Protein AF-A0A3M6K7V2-F1 (afdb_monomer)

Structure (mmCIF, N/CA/C/O backbone):
data_AF-A0A3M6K7V2-F1
#
_entry.id   AF-A0A3M6K7V2-F1
#
loop_
_atom_site.group_PDB
_atom_site.id
_atom_site.type_symbol
_atom_site.label_atom_id
_atom_site.label_alt_id
_atom_site.label_comp_id
_atom_site.label_asym_id
_atom_site.label_entity_id
_atom_site.label_seq_id
_atom_site.pdbx_PDB_ins_code
_atom_site.Cartn_x
_atom_site.Cartn_y
_atom_site.Cartn_z
_atom_site.occupancy
_atom_site.B_iso_or_equiv
_atom_site.auth_seq_id
_atom_site.auth_comp_id
_atom_site.auth_asym_id
_atom_site.auth_atom_id
_atom_site.pdbx_PDB_model_num
ATOM 1 N N . MET A 1 1 ? 45.125 -39.745 1.136 1.00 52.12 1 MET A N 1
ATOM 2 C CA . MET A 1 1 ? 46.178 -38.784 0.728 1.00 52.12 1 MET A CA 1
ATOM 3 C C . MET A 1 1 ? 45.673 -37.979 -0.464 1.00 52.12 1 MET A C 1
ATOM 5 O O . MET A 1 1 ? 45.665 -38.494 -1.575 1.00 52.12 1 MET A O 1
ATOM 9 N N . VAL A 1 2 ? 4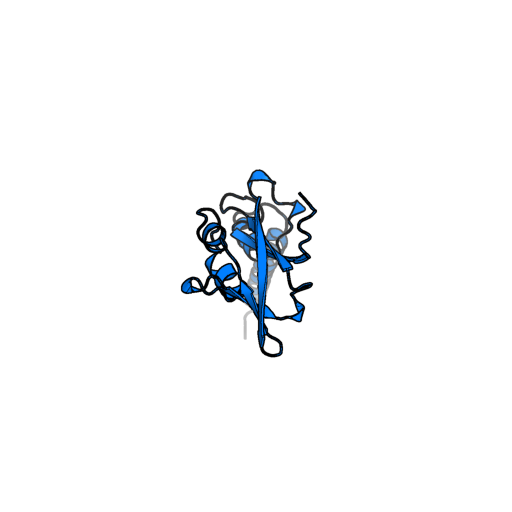5.189 -36.753 -0.243 1.00 49.28 2 VAL A N 1
ATOM 10 C CA . VAL A 1 2 ? 44.788 -35.849 -1.337 1.00 49.28 2 VAL A CA 1
ATOM 11 C C . VAL A 1 2 ? 46.066 -35.302 -1.977 1.00 49.28 2 VAL A C 1
ATOM 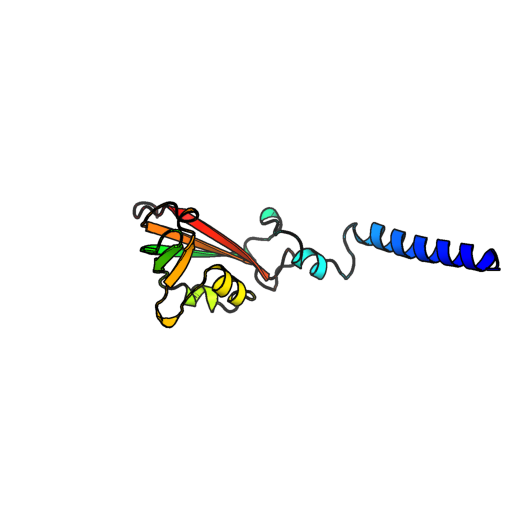13 O O . VAL A 1 2 ? 46.906 -34.730 -1.284 1.00 49.28 2 VAL A O 1
ATOM 16 N N . LYS A 1 3 ? 46.266 -35.533 -3.282 1.00 54.69 3 LYS A N 1
ATOM 17 C CA . LYS A 1 3 ? 47.456 -35.046 -4.000 1.00 54.69 3 LYS A CA 1
ATOM 18 C C . LYS A 1 3 ? 47.467 -33.514 -3.953 1.00 54.69 3 LYS A C 1
ATOM 20 O O . LYS A 1 3 ? 46.483 -32.888 -4.338 1.00 54.69 3 LYS A O 1
ATOM 25 N N . LYS A 1 4 ? 48.590 -32.927 -3.520 1.00 57.59 4 LYS A N 1
ATOM 26 C CA . LYS A 1 4 ? 48.814 -31.474 -3.344 1.00 57.59 4 LYS A CA 1
ATOM 27 C C . LYS A 1 4 ? 48.315 -30.624 -4.530 1.00 57.59 4 LYS A C 1
ATOM 29 O O . LYS A 1 4 ? 47.800 -29.533 -4.321 1.00 57.59 4 LYS A O 1
ATOM 34 N N . ASN A 1 5 ? 48.372 -31.163 -5.750 1.00 56.16 5 ASN A N 1
ATOM 35 C CA . ASN A 1 5 ? 47.914 -30.486 -6.967 1.00 56.16 5 ASN A CA 1
ATOM 36 C C . ASN A 1 5 ? 46.386 -30.291 -7.046 1.00 56.16 5 ASN A C 1
ATOM 38 O O . ASN A 1 5 ? 45.948 -29.288 -7.598 1.00 56.16 5 ASN A O 1
ATOM 42 N N . HIS A 1 6 ? 45.570 -31.182 -6.467 1.00 54.44 6 HIS A N 1
ATOM 43 C CA . HIS A 1 6 ? 44.108 -31.007 -6.439 1.00 54.44 6 HIS A CA 1
ATOM 44 C C . HIS A 1 6 ? 43.672 -29.910 -5.465 1.00 54.44 6 HIS A C 1
ATOM 46 O O . HIS A 1 6 ? 42.711 -29.200 -5.741 1.00 54.44 6 HIS A O 1
ATOM 52 N N . VAL A 1 7 ? 44.398 -29.737 -4.355 1.00 59.66 7 VAL A N 1
ATOM 53 C CA . VAL A 1 7 ? 44.104 -28.690 -3.363 1.00 59.66 7 VAL A CA 1
ATOM 54 C C . VAL A 1 7 ? 44.384 -27.305 -3.945 1.00 59.66 7 VAL A C 1
ATOM 56 O O . VAL A 1 7 ? 43.585 -26.392 -3.768 1.00 59.66 7 VAL A O 1
ATOM 59 N N . ILE A 1 8 ? 45.478 -27.166 -4.701 1.00 61.47 8 ILE A N 1
ATOM 60 C CA . ILE A 1 8 ? 45.833 -25.910 -5.375 1.00 61.47 8 ILE A CA 1
ATOM 61 C C . ILE A 1 8 ? 44.795 -25.567 -6.449 1.00 61.47 8 ILE A C 1
ATOM 63 O O . ILE A 1 8 ? 44.326 -24.435 -6.502 1.00 61.47 8 ILE A O 1
ATOM 67 N N . PHE A 1 9 ? 44.378 -26.545 -7.259 1.00 60.53 9 PHE A N 1
ATOM 68 C CA . PHE A 1 9 ? 43.376 -26.311 -8.302 1.00 60.53 9 PHE A CA 1
ATOM 69 C C . PHE A 1 9 ? 42.021 -25.898 -7.709 1.00 60.53 9 PHE A C 1
ATOM 71 O O . PHE A 1 9 ? 41.390 -24.957 -8.187 1.00 60.53 9 PHE A O 1
ATOM 78 N N . PHE A 1 10 ? 41.602 -26.540 -6.615 1.00 61.97 10 PHE A N 1
ATOM 79 C CA . PHE A 1 10 ? 40.366 -26.189 -5.919 1.00 61.97 10 PHE A CA 1
ATOM 80 C C . PHE A 1 10 ? 40.435 -24.783 -5.302 1.00 61.97 10 PHE A C 1
ATOM 82 O O . PHE A 1 10 ? 39.505 -24.001 -5.469 1.00 61.97 10 PHE A O 1
ATOM 89 N N . ALA A 1 11 ? 41.560 -24.418 -4.678 1.00 65.31 11 ALA A N 1
ATOM 90 C CA . ALA A 1 11 ? 41.762 -23.084 -4.111 1.00 65.31 11 ALA A CA 1
ATOM 91 C C . ALA A 1 11 ? 41.739 -21.974 -5.178 1.00 65.31 11 ALA A C 1
ATOM 93 O O . ALA A 1 11 ? 41.139 -20.927 -4.953 1.00 65.31 11 ALA A O 1
ATOM 94 N N . VAL A 1 12 ? 42.328 -22.213 -6.355 1.00 69.31 12 VAL A N 1
ATOM 95 C CA . VAL A 1 12 ? 42.295 -21.257 -7.477 1.00 69.31 12 VAL A CA 1
ATOM 96 C C . VAL A 1 12 ? 40.879 -21.109 -8.035 1.00 69.31 12 VAL A C 1
ATOM 98 O O . VAL A 1 12 ? 40.445 -19.996 -8.317 1.00 69.31 12 VAL A O 1
ATOM 101 N N . THR A 1 13 ? 40.131 -22.210 -8.140 1.00 66.12 13 THR A N 1
ATOM 102 C CA . THR A 1 13 ? 38.755 -22.182 -8.662 1.00 66.12 13 THR A CA 1
ATOM 103 C C . THR A 1 13 ? 37.818 -21.445 -7.702 1.00 66.12 13 THR A C 1
ATOM 105 O O . THR A 1 13 ? 37.064 -20.576 -8.125 1.00 66.12 13 THR A O 1
ATOM 108 N N . VAL A 1 14 ? 37.917 -21.721 -6.398 1.00 70.19 14 VAL A N 1
ATOM 109 C CA . VAL A 1 14 ? 37.149 -21.009 -5.364 1.00 70.19 14 VAL A CA 1
ATOM 110 C C . VAL A 1 14 ? 37.548 -19.533 -5.306 1.00 70.19 14 VAL A C 1
ATOM 112 O O . VAL A 1 14 ? 36.677 -18.670 -5.240 1.00 70.19 14 VAL A O 1
ATOM 115 N N . GLY A 1 15 ? 38.845 -19.227 -5.411 1.00 70.31 15 GLY A N 1
ATOM 116 C CA . GLY A 1 15 ? 39.340 -17.853 -5.472 1.00 70.31 15 GLY A CA 1
ATOM 117 C C . GLY A 1 15 ? 38.776 -17.074 -6.660 1.00 70.31 15 GLY A C 1
ATOM 118 O O . GLY A 1 15 ? 38.335 -15.946 -6.481 1.00 70.31 15 GLY A O 1
ATOM 119 N N . LEU A 1 16 ? 38.707 -17.684 -7.848 1.00 68.38 16 LEU A N 1
ATOM 120 C CA . LEU A 1 16 ? 38.116 -17.064 -9.040 1.00 68.38 16 LEU A CA 1
ATOM 121 C C . LEU A 1 16 ? 36.600 -16.867 -8.922 1.00 68.38 16 LEU A C 1
ATOM 123 O O . LEU A 1 16 ? 36.095 -15.852 -9.392 1.00 68.38 16 LEU A O 1
ATOM 127 N N . VAL A 1 17 ? 35.879 -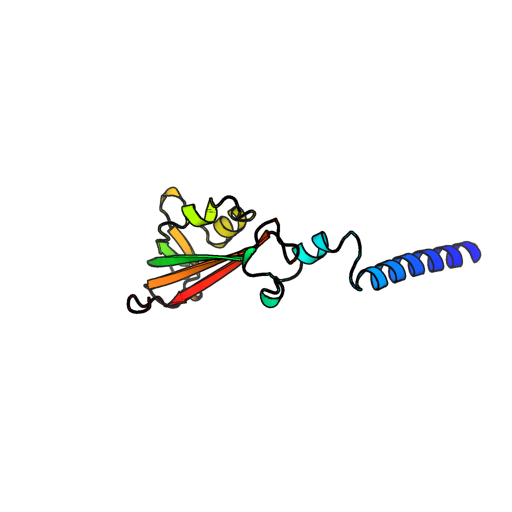17.787 -8.275 1.00 67.81 17 VAL A N 1
ATOM 128 C CA . VAL A 1 17 ? 34.433 -17.638 -8.032 1.00 67.81 17 VAL A CA 1
ATOM 129 C C . VAL A 1 17 ? 34.160 -16.496 -7.054 1.00 67.81 17 VAL A C 1
ATOM 131 O O . VAL A 1 17 ? 33.302 -15.662 -7.325 1.00 67.81 17 VAL A O 1
ATOM 134 N N . ILE A 1 18 ? 34.918 -16.412 -5.956 1.00 66.94 18 ILE A N 1
ATOM 135 C CA . ILE A 1 18 ? 34.784 -15.330 -4.968 1.00 66.94 18 ILE A CA 1
ATOM 136 C C . ILE A 1 18 ? 35.186 -13.988 -5.587 1.00 66.94 18 ILE A C 1
ATOM 138 O O . ILE A 1 18 ? 34.473 -13.002 -5.429 1.00 66.94 18 ILE A O 1
ATOM 142 N N . PHE A 1 19 ? 36.294 -13.952 -6.330 1.00 64.75 19 PHE A N 1
ATOM 143 C CA . PHE A 1 19 ? 36.771 -12.746 -7.004 1.00 64.75 19 PHE A CA 1
ATOM 144 C C . PHE A 1 19 ? 35.797 -12.276 -8.092 1.00 64.75 19 PHE A C 1
ATOM 146 O O . PHE A 1 19 ? 35.517 -11.085 -8.184 1.00 64.75 19 PHE A O 1
ATOM 153 N N . GLY A 1 20 ? 35.224 -13.203 -8.867 1.00 60.44 20 GLY A N 1
ATOM 154 C CA . GLY A 1 20 ? 34.172 -12.909 -9.839 1.00 60.44 20 GLY A CA 1
ATOM 155 C C . GLY A 1 20 ? 32.900 -12.368 -9.184 1.00 60.44 20 GLY A C 1
ATOM 156 O O . GLY A 1 20 ? 32.333 -11.398 -9.676 1.00 60.44 20 GLY A O 1
ATOM 157 N N . PHE A 1 21 ? 32.494 -12.926 -8.038 1.00 59.88 21 PHE A N 1
ATOM 158 C CA . PHE A 1 21 ? 31.375 -12.398 -7.253 1.00 59.88 21 PHE A CA 1
ATOM 159 C C . PHE A 1 21 ? 31.645 -10.971 -6.765 1.00 59.88 21 PHE A C 1
ATOM 161 O O . PHE A 1 21 ? 30.796 -10.099 -6.944 1.00 59.88 21 PHE A O 1
ATOM 168 N N . TYR A 1 22 ? 32.839 -10.729 -6.213 1.00 60.50 22 TYR A N 1
ATOM 169 C CA . TYR A 1 22 ? 33.233 -9.434 -5.657 1.00 60.50 22 TYR A CA 1
ATOM 170 C C . TYR A 1 22 ? 33.318 -8.343 -6.734 1.00 60.50 22 TYR A C 1
ATOM 172 O O . TYR A 1 22 ? 32.823 -7.242 -6.528 1.00 60.50 22 TYR A O 1
ATOM 180 N N . TYR A 1 23 ? 33.865 -8.657 -7.914 1.00 54.91 23 TYR A N 1
ATOM 181 C CA . TYR A 1 23 ? 33.916 -7.715 -9.039 1.00 54.91 23 TYR A CA 1
ATOM 182 C C . TYR A 1 23 ? 32.575 -7.540 -9.762 1.00 54.91 23 TYR A C 1
ATOM 184 O O . TYR A 1 23 ? 32.379 -6.519 -10.411 1.00 54.91 23 TYR A O 1
ATOM 192 N N . SER A 1 24 ? 31.633 -8.486 -9.654 1.00 50.12 24 SER A N 1
ATOM 193 C CA . SER A 1 24 ? 30.289 -8.303 -10.228 1.00 50.12 24 SER A CA 1
ATOM 194 C C . SER A 1 24 ? 29.419 -7.314 -9.444 1.00 50.12 24 SER A C 1
ATOM 196 O O . SER A 1 24 ? 28.428 -6.828 -9.988 1.00 50.12 24 SER A O 1
ATOM 198 N N . MET A 1 25 ? 29.791 -7.008 -8.193 1.00 51.97 25 MET A N 1
ATOM 199 C CA . MET A 1 25 ? 29.120 -5.995 -7.373 1.00 51.97 25 MET A CA 1
ATOM 200 C C . MET A 1 25 ? 29.457 -4.559 -7.801 1.00 51.97 25 MET A C 1
ATOM 202 O O . MET A 1 25 ? 28.698 -3.654 -7.464 1.00 51.97 25 MET A O 1
ATOM 206 N N . ASP A 1 26 ? 30.515 -4.345 -8.592 1.00 49.06 26 ASP A N 1
ATOM 207 C CA . ASP A 1 26 ? 30.808 -3.049 -9.207 1.00 49.06 26 ASP A CA 1
ATOM 208 C C . ASP A 1 26 ? 30.149 -2.953 -10.595 1.00 49.06 26 ASP A C 1
ATOM 210 O O . ASP A 1 26 ? 30.698 -3.342 -11.621 1.00 49.06 26 ASP A O 1
ATOM 214 N N . ASN A 1 27 ? 28.915 -2.444 -10.584 1.00 50.16 27 ASN A N 1
ATOM 215 C CA . ASN A 1 27 ? 28.270 -1.613 -11.607 1.00 50.16 27 ASN A CA 1
ATOM 216 C C . ASN A 1 27 ? 28.472 -1.998 -13.096 1.00 50.16 27 ASN A C 1
ATOM 218 O O . ASN A 1 27 ? 29.469 -1.635 -13.719 1.00 50.16 27 ASN A O 1
ATOM 222 N N . ASN A 1 28 ? 27.413 -2.587 -13.686 1.00 48.66 28 ASN A N 1
ATOM 223 C CA . ASN A 1 28 ? 27.141 -2.849 -15.124 1.00 48.66 28 ASN A CA 1
ATOM 224 C C . ASN A 1 28 ? 27.244 -4.309 -15.617 1.00 48.66 28 ASN A C 1
ATOM 226 O O . ASN A 1 28 ? 27.683 -4.560 -16.740 1.00 48.66 28 ASN A O 1
ATOM 230 N N . THR A 1 29 ? 26.780 -5.287 -14.838 1.00 45.44 29 THR A N 1
ATOM 231 C CA . THR A 1 29 ? 26.620 -6.678 -15.307 1.00 45.44 29 THR A CA 1
ATOM 232 C C . THR A 1 29 ? 25.166 -7.021 -15.643 1.00 45.44 29 THR A C 1
ATOM 234 O O . THR A 1 29 ? 24.240 -6.424 -15.115 1.00 45.44 29 THR A O 1
ATOM 237 N N . LEU A 1 30 ? 24.964 -8.028 -16.502 1.00 47.06 30 LEU A N 1
ATOM 238 C CA . LEU A 1 30 ? 23.678 -8.549 -17.013 1.00 47.06 30 LEU A CA 1
ATOM 239 C C . LEU A 1 30 ? 22.612 -8.899 -15.937 1.00 47.06 30 LEU A C 1
ATOM 241 O O . LEU A 1 30 ? 21.484 -9.237 -16.283 1.00 47.06 30 LEU A O 1
ATOM 245 N N . PHE A 1 31 ? 22.973 -8.856 -14.651 1.00 50.16 31 PHE A N 1
ATOM 246 C CA . PHE A 1 31 ? 22.167 -9.267 -13.498 1.00 50.16 31 PHE A CA 1
ATOM 247 C C . PHE A 1 31 ? 21.756 -8.105 -12.571 1.00 50.16 31 PHE A C 1
ATOM 249 O O . PHE A 1 31 ? 21.043 -8.344 -11.596 1.00 50.16 31 PHE A O 1
ATOM 256 N N . THR A 1 32 ? 22.139 -6.854 -12.866 1.00 50.25 32 THR A N 1
ATOM 257 C CA . THR A 1 32 ? 21.703 -5.662 -12.105 1.00 50.25 32 THR A CA 1
ATOM 258 C C . THR A 1 32 ? 20.188 -5.505 -11.921 1.00 50.25 32 THR A C 1
ATOM 260 O O . THR A 1 32 ? 19.803 -4.995 -10.870 1.00 50.25 32 THR A O 1
ATOM 263 N N . PRO A 1 33 ? 19.298 -5.922 -12.848 1.00 53.72 33 PRO A N 1
ATOM 264 C CA . PRO A 1 33 ? 17.857 -5.776 -12.630 1.00 53.72 33 PRO A CA 1
ATOM 265 C C . PRO A 1 33 ? 17.357 -6.614 -11.448 1.00 53.72 33 PRO A C 1
ATOM 267 O O . PRO A 1 33 ? 16.518 -6.165 -10.673 1.00 53.72 33 PRO A O 1
ATOM 270 N N . ILE A 1 34 ? 17.916 -7.818 -11.277 1.00 55.75 34 ILE A N 1
ATOM 271 C CA . ILE A 1 34 ? 17.461 -8.778 -10.265 1.00 55.75 34 ILE A CA 1
ATOM 272 C C . ILE A 1 34 ? 17.909 -8.329 -8.870 1.00 55.75 34 ILE A C 1
ATOM 274 O O . ILE A 1 34 ? 17.133 -8.401 -7.924 1.00 55.75 34 ILE A O 1
ATOM 278 N N . SER A 1 35 ? 19.135 -7.815 -8.718 1.00 55.25 35 SER A N 1
ATOM 279 C CA . SER A 1 35 ? 19.625 -7.367 -7.406 1.00 55.25 35 SER A CA 1
ATOM 280 C C . SER A 1 35 ? 18.882 -6.131 -6.880 1.00 55.25 35 SER A C 1
ATOM 282 O O . SER A 1 35 ? 18.608 -6.056 -5.681 1.00 55.25 35 SER A O 1
ATOM 284 N N . LYS A 1 36 ? 18.479 -5.203 -7.761 1.00 56.50 36 LYS A N 1
ATOM 285 C CA . LYS A 1 36 ? 17.714 -3.993 -7.394 1.00 56.50 36 LYS A CA 1
ATOM 286 C C . LYS A 1 36 ? 16.283 -4.284 -6.918 1.00 56.50 36 LYS A C 1
ATOM 288 O O . LYS A 1 36 ? 15.691 -3.448 -6.233 1.00 56.50 36 LYS A O 1
ATOM 293 N N . GLN A 1 37 ? 15.738 -5.465 -7.223 1.00 58.69 37 GLN A N 1
ATOM 294 C CA . GLN A 1 37 ? 14.432 -5.915 -6.727 1.00 58.69 37 GLN A CA 1
ATOM 295 C C . GLN A 1 37 ? 14.479 -6.354 -5.252 1.00 58.69 37 GLN A C 1
ATOM 297 O O . GLN A 1 37 ? 13.451 -6.332 -4.578 1.00 58.69 37 GLN A O 1
ATOM 302 N N . PHE A 1 38 ? 15.650 -6.704 -4.707 1.00 64.81 38 PHE A N 1
ATOM 303 C CA . PHE A 1 38 ? 15.790 -7.168 -3.316 1.00 64.81 38 PHE A CA 1
ATOM 304 C C . PHE A 1 38 ? 16.379 -6.120 -2.363 1.00 64.81 38 PHE A C 1
ATOM 306 O O . PHE A 1 38 ? 16.280 -6.283 -1.149 1.00 64.81 38 PHE A O 1
ATOM 313 N N . SER A 1 39 ? 16.941 -5.022 -2.874 1.00 66.94 39 SER A N 1
ATOM 314 C CA . SER A 1 39 ? 17.358 -3.888 -2.043 1.00 66.94 39 SER A CA 1
ATOM 315 C C . SER A 1 39 ? 16.149 -3.055 -1.586 1.00 66.94 39 SER A C 1
ATOM 317 O O . SER A 1 39 ? 15.108 -3.077 -2.255 1.00 66.94 39 SER A O 1
ATOM 319 N N . PRO A 1 40 ? 16.252 -2.289 -0.483 1.00 78.38 40 PRO A N 1
ATOM 320 C CA . PRO A 1 40 ? 15.338 -1.177 -0.225 1.00 78.38 40 PRO A CA 1
ATOM 321 C C . PRO A 1 40 ? 15.266 -0.260 -1.452 1.00 78.38 40 PRO A C 1
ATOM 323 O O . PRO A 1 40 ? 16.230 -0.174 -2.221 1.00 78.38 40 PRO A O 1
ATOM 326 N N . VAL A 1 41 ? 14.120 0.382 -1.661 1.00 83.81 41 VAL A N 1
ATOM 327 C CA . VAL A 1 41 ? 13.956 1.324 -2.770 1.00 83.81 41 VAL A CA 1
ATOM 328 C C . VAL A 1 41 ? 14.669 2.630 -2.414 1.00 83.81 41 VAL A C 1
ATOM 330 O O . VAL A 1 41 ? 14.433 3.198 -1.348 1.00 83.81 41 VAL A O 1
ATOM 333 N N . ASN A 1 42 ? 15.565 3.097 -3.281 1.00 89.12 42 ASN A N 1
ATOM 334 C CA . ASN A 1 42 ? 16.073 4.458 -3.201 1.00 89.12 42 ASN A CA 1
ATOM 335 C C . ASN A 1 42 ? 15.222 5.343 -4.118 1.00 89.12 42 ASN A C 1
ATOM 337 O O . ASN A 1 42 ? 15.390 5.340 -5.337 1.00 89.12 42 ASN A O 1
ATOM 341 N N . TRP A 1 43 ? 14.274 6.082 -3.541 1.00 88.56 43 TRP A N 1
ATOM 342 C CA . TRP A 1 43 ? 13.340 6.897 -4.322 1.00 88.56 43 TRP A CA 1
ATOM 343 C C . TRP A 1 43 ? 14.001 8.035 -5.099 1.00 88.56 43 TRP A C 1
ATOM 345 O O . TRP A 1 43 ? 13.424 8.473 -6.091 1.00 88.56 43 TRP A O 1
ATOM 355 N N . ASP A 1 44 ? 15.197 8.472 -4.700 1.00 90.75 44 ASP A N 1
ATOM 356 C CA . ASP A 1 44 ? 15.950 9.508 -5.413 1.00 90.75 44 ASP A CA 1
ATOM 357 C C . ASP A 1 44 ? 16.538 8.991 -6.740 1.00 90.75 44 ASP A C 1
ATOM 359 O O . ASP A 1 44 ? 16.831 9.773 -7.646 1.00 90.75 44 ASP A O 1
ATOM 363 N N . GLU A 1 45 ? 16.689 7.669 -6.886 1.00 91.19 45 GLU A N 1
ATOM 364 C CA . GLU A 1 45 ? 17.181 7.026 -8.113 1.00 91.19 45 GLU A CA 1
ATOM 365 C C . GLU A 1 45 ? 16.058 6.790 -9.139 1.00 91.19 45 GLU A C 1
ATOM 367 O O . GLU A 1 45 ? 16.305 6.738 -10.349 1.00 91.19 45 GLU A O 1
ATOM 372 N N . VAL A 1 46 ? 14.804 6.692 -8.684 1.00 91.69 46 VAL A N 1
ATOM 373 C CA . VAL A 1 46 ? 13.651 6.433 -9.553 1.00 91.69 46 VAL A CA 1
ATOM 374 C C . VAL A 1 46 ? 13.192 7.726 -10.225 1.00 91.69 46 VAL A C 1
ATOM 376 O O . VAL A 1 46 ? 12.828 8.709 -9.582 1.00 91.69 46 VAL A O 1
ATOM 379 N N . LYS A 1 47 ? 13.156 7.735 -11.563 1.00 93.06 47 LYS A N 1
ATOM 380 C CA . LYS A 1 47 ? 12.678 8.910 -12.309 1.00 93.06 47 LYS A CA 1
ATOM 381 C C . LYS A 1 47 ? 11.182 9.133 -12.051 1.00 93.06 47 LYS A C 1
ATOM 383 O O . LYS A 1 47 ? 10.429 8.170 -12.164 1.00 93.06 47 LYS A O 1
ATOM 388 N N . PRO A 1 48 ? 10.713 10.387 -11.885 1.00 93.56 48 PRO A N 1
ATOM 389 C CA . PRO A 1 48 ? 9.311 10.680 -11.563 1.00 93.56 48 PRO A CA 1
ATOM 390 C C . PRO A 1 48 ? 8.276 10.046 -12.499 1.00 93.56 48 PRO A C 1
ATOM 392 O O . PRO A 1 48 ? 7.213 9.648 -12.054 1.00 93.56 48 PRO A O 1
ATOM 395 N N . ARG A 1 49 ? 8.594 9.897 -13.791 1.00 94.56 49 ARG A N 1
ATOM 396 C CA . ARG A 1 49 ? 7.705 9.262 -14.783 1.00 94.56 49 ARG A CA 1
ATOM 397 C C . ARG A 1 49 ? 7.422 7.773 -14.540 1.00 94.56 49 ARG A C 1
ATOM 399 O O . ARG A 1 49 ? 6.560 7.230 -15.209 1.00 94.56 49 ARG A O 1
ATOM 406 N N . PHE A 1 50 ? 8.212 7.121 -13.690 1.00 95.69 50 PHE A N 1
ATOM 407 C CA . PHE A 1 50 ? 8.059 5.714 -13.319 1.00 95.69 50 PHE A CA 1
ATOM 408 C C . PHE A 1 50 ? 7.501 5.552 -11.904 1.00 95.69 50 PHE A C 1
ATOM 410 O O . PHE A 1 50 ? 7.395 4.433 -11.414 1.00 95.69 50 PHE A O 1
ATOM 417 N N . THR A 1 51 ? 7.187 6.663 -11.239 1.00 95.56 51 THR A N 1
ATOM 418 C CA . THR A 1 51 ? 6.667 6.683 -9.880 1.00 95.56 51 THR A CA 1
ATOM 419 C C . THR A 1 51 ? 5.219 7.122 -9.935 1.00 95.56 51 THR A C 1
ATOM 421 O O . THR A 1 51 ? 4.919 8.227 -10.386 1.00 95.56 51 THR A O 1
ATOM 424 N N . VAL A 1 52 ? 4.330 6.288 -9.415 1.00 96.12 52 VAL A N 1
ATOM 425 C CA . VAL A 1 52 ? 2.925 6.639 -9.234 1.00 96.12 52 VAL A CA 1
ATOM 426 C C . VAL A 1 52 ? 2.674 6.842 -7.746 1.00 96.12 52 VAL A C 1
ATOM 428 O O . VAL A 1 52 ? 3.089 6.028 -6.922 1.00 96.12 52 VAL A O 1
ATOM 431 N N . ILE A 1 53 ? 2.022 7.951 -7.401 1.00 96.38 53 ILE A N 1
ATOM 432 C CA . ILE A 1 53 ? 1.646 8.300 -6.029 1.00 96.38 53 ILE A CA 1
ATOM 433 C C . ILE A 1 53 ? 0.137 8.486 -6.021 1.00 96.38 53 ILE A C 1
ATOM 435 O O . ILE A 1 53 ? -0.380 9.365 -6.708 1.00 96.38 53 ILE A O 1
ATOM 439 N N . ASN A 1 54 ? -0.559 7.668 -5.242 1.00 96.50 54 ASN A N 1
ATOM 440 C CA . ASN A 1 54 ? -1.989 7.807 -5.017 1.00 96.50 54 ASN A CA 1
ATOM 441 C C . ASN A 1 54 ? -2.252 8.002 -3.535 1.00 96.50 54 ASN A C 1
ATOM 443 O O . ASN A 1 54 ? -1.583 7.410 -2.691 1.00 96.50 54 ASN A O 1
ATOM 447 N N . SER A 1 55 ? -3.245 8.824 -3.226 1.00 95.19 55 SER A N 1
ATOM 448 C CA . SER A 1 55 ? -3.576 9.168 -1.856 1.00 95.19 55 SER A CA 1
ATOM 449 C C . SER A 1 55 ? -5.084 9.195 -1.674 1.00 95.19 55 SER A C 1
ATOM 451 O O . SER A 1 55 ? -5.797 9.756 -2.511 1.00 95.19 55 SER A O 1
ATOM 453 N N . ILE A 1 56 ? -5.570 8.566 -0.606 1.00 95.75 56 ILE A N 1
ATOM 454 C CA . ILE A 1 56 ? -6.992 8.509 -0.265 1.00 95.75 56 ILE A CA 1
ATOM 455 C C . ILE A 1 56 ? -7.209 8.900 1.196 1.00 95.75 56 ILE A C 1
ATOM 457 O O . ILE A 1 56 ? -6.385 8.574 2.054 1.00 95.75 56 ILE A O 1
ATOM 461 N N . PRO A 1 57 ? -8.320 9.585 1.509 1.00 95.50 57 PRO A N 1
ATOM 462 C CA . PRO A 1 57 ? -8.717 9.777 2.892 1.00 95.50 57 PRO A CA 1
ATOM 463 C C . PRO A 1 57 ? -9.127 8.433 3.502 1.00 95.50 57 PRO A C 1
ATOM 465 O O . PRO A 1 57 ? -9.801 7.625 2.857 1.00 95.50 57 PRO A O 1
ATOM 468 N N . ILE A 1 58 ? -8.751 8.233 4.759 1.00 96.00 58 ILE A N 1
ATOM 469 C CA . ILE A 1 58 ? -9.175 7.108 5.585 1.00 96.00 58 ILE A CA 1
ATOM 470 C C . ILE A 1 58 ? -9.778 7.625 6.889 1.00 96.00 58 ILE A C 1
ATOM 472 O O . ILE A 1 58 ? -9.381 8.675 7.400 1.00 96.00 58 ILE A O 1
ATOM 476 N N . VAL A 1 59 ? -10.760 6.900 7.415 1.00 96.25 59 VAL A N 1
ATOM 477 C CA . VAL A 1 59 ? -11.460 7.279 8.649 1.00 96.25 59 VAL A CA 1
ATOM 478 C C . VAL A 1 59 ? -11.562 6.072 9.562 1.00 96.25 59 VAL A C 1
ATOM 480 O O . VAL A 1 59 ? -11.999 5.013 9.113 1.00 96.25 59 VAL A O 1
ATOM 483 N N . VAL A 1 60 ? -11.181 6.225 10.829 1.00 96.25 60 VAL A N 1
ATOM 484 C CA . VAL A 1 60 ? -11.347 5.186 11.853 1.00 96.25 60 VAL A CA 1
ATOM 485 C C . VAL A 1 60 ? -12.837 4.927 12.075 1.00 96.25 60 VAL A C 1
ATOM 487 O O . VAL A 1 60 ? -13.610 5.843 12.348 1.00 96.25 60 VAL A O 1
ATOM 490 N N . LEU A 1 61 ? -13.245 3.669 11.918 1.00 96.75 61 LEU A N 1
ATOM 491 C CA . LEU A 1 61 ? -14.613 3.208 12.156 1.00 96.75 61 LEU A CA 1
ATOM 492 C C . LEU A 1 61 ? -14.757 2.584 13.543 1.00 96.75 61 LEU A C 1
ATOM 494 O O . LEU A 1 61 ? -15.760 2.801 14.219 1.00 96.75 61 LEU A O 1
ATOM 498 N N . GLU A 1 62 ? -13.766 1.786 13.942 1.00 96.31 62 GLU A N 1
ATOM 499 C CA . GLU A 1 62 ? -13.768 1.037 15.194 1.00 96.31 62 GLU A CA 1
ATOM 500 C C . GLU A 1 62 ? -12.336 0.799 15.689 1.00 96.31 62 GLU A C 1
ATOM 502 O O . GLU A 1 62 ? -11.426 0.536 14.896 1.00 96.31 62 GLU A O 1
ATOM 507 N N . GLU A 1 63 ? -12.164 0.841 17.011 1.00 95.50 63 GLU A N 1
ATOM 508 C CA . GLU A 1 63 ? -10.935 0.464 17.709 1.00 95.50 63 GLU A CA 1
ATOM 509 C C . GLU A 1 63 ? -11.165 -0.825 18.510 1.00 95.50 63 GLU A C 1
ATOM 511 O O . GLU A 1 63 ? -11.934 -0.85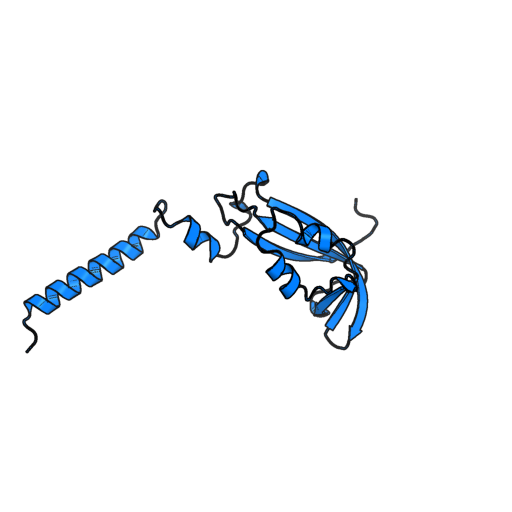5 19.472 1.00 95.50 63 GLU A O 1
ATOM 516 N N . ASN A 1 64 ? -10.462 -1.893 18.138 1.00 92.81 64 ASN A N 1
ATOM 517 C CA . ASN A 1 64 ? -10.525 -3.200 18.786 1.00 92.81 64 ASN A CA 1
ATOM 518 C C . ASN A 1 64 ? -9.208 -3.486 19.519 1.00 92.81 64 ASN A C 1
ATOM 520 O O . ASN A 1 64 ? -8.378 -4.304 19.115 1.00 92.81 64 ASN A O 1
ATOM 524 N N . GLY A 1 65 ? -9.001 -2.784 20.634 1.00 92.12 65 GLY A N 1
ATOM 525 C CA . GLY A 1 65 ? -7.793 -2.909 21.449 1.00 92.12 65 GLY A CA 1
ATOM 526 C C . GLY A 1 65 ? -6.592 -2.215 20.808 1.00 92.12 65 GLY A C 1
ATOM 527 O O . GLY A 1 65 ? -6.413 -1.019 21.001 1.00 92.12 65 GLY A O 1
ATOM 528 N N . PHE A 1 66 ? -5.750 -2.969 20.095 1.00 94.25 66 PHE A N 1
ATOM 529 C CA . PHE A 1 66 ? -4.571 -2.431 19.392 1.00 94.25 66 PHE A CA 1
ATOM 530 C C . PHE A 1 66 ? -4.763 -2.337 17.875 1.00 94.25 66 PHE A C 1
ATOM 532 O O . PHE A 1 66 ? -3.896 -1.801 17.189 1.00 94.25 66 PHE A O 1
ATOM 539 N N . GLU A 1 67 ? -5.870 -2.865 17.352 1.00 96.56 67 GLU A N 1
ATOM 540 C CA . GLU A 1 67 ? -6.201 -2.828 15.930 1.00 96.56 67 GLU A CA 1
ATOM 541 C C . GLU A 1 67 ? -7.277 -1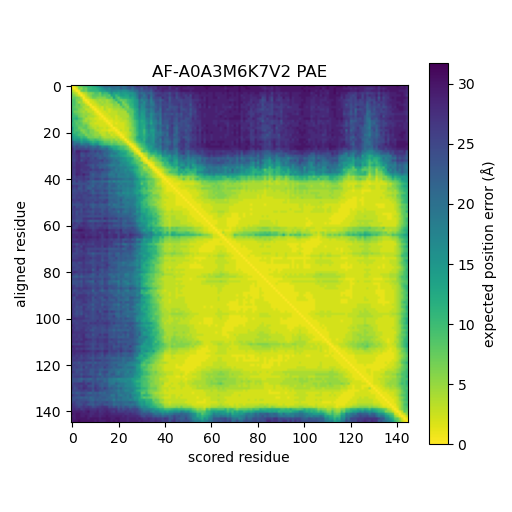.778 15.650 1.00 96.56 67 GLU A C 1
ATOM 543 O O . GLU A 1 67 ? -8.272 -1.681 16.370 1.00 96.56 67 GLU A O 1
ATOM 548 N N . CYS A 1 68 ? -7.069 -1.008 14.588 1.00 96.62 68 CYS A N 1
ATOM 549 C CA . CYS A 1 68 ? -7.966 0.029 14.112 1.00 96.62 68 CYS A CA 1
ATOM 550 C C . CYS A 1 68 ? -8.522 -0.396 12.756 1.00 96.62 68 CYS A C 1
ATOM 552 O O . CYS A 1 68 ? -7.770 -0.608 11.800 1.00 96.62 68 CYS A O 1
ATOM 554 N N . THR A 1 69 ? -9.848 -0.497 12.672 1.00 97.94 69 THR A N 1
ATOM 555 C CA . THR A 1 69 ? -10.543 -0.716 11.401 1.00 97.94 69 THR A CA 1
ATOM 556 C C . THR A 1 69 ? -10.866 0.635 10.796 1.00 97.94 69 T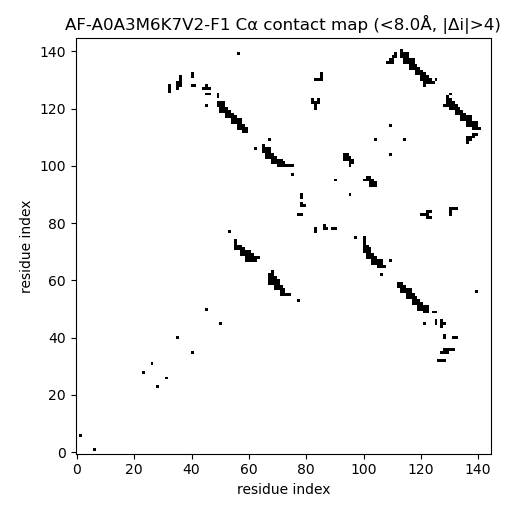HR A C 1
ATOM 558 O O . THR A 1 69 ? -11.531 1.460 11.426 1.00 97.94 69 THR A O 1
ATOM 561 N N . MET A 1 70 ? -10.400 0.874 9.575 1.00 97.19 70 MET A N 1
ATOM 562 C CA . MET A 1 70 ? -10.588 2.151 8.897 1.00 97.19 70 MET A CA 1
ATOM 563 C C . MET A 1 70 ? -11.291 1.968 7.568 1.00 97.19 70 MET A C 1
ATOM 565 O O . MET A 1 70 ? -11.023 1.022 6.832 1.00 97.19 70 MET A O 1
ATOM 569 N N . GLN A 1 71 ? -12.149 2.921 7.229 1.00 97.94 71 GLN A N 1
ATOM 570 C CA . GLN A 1 71 ? -12.725 3.023 5.902 1.00 97.94 71 GLN A CA 1
ATOM 571 C C . GLN A 1 71 ? -11.669 3.524 4.913 1.00 97.94 71 GLN A C 1
ATOM 573 O O . GLN A 1 71 ? -11.069 4.570 5.140 1.00 97.94 71 GLN A O 1
ATOM 578 N N . ALA A 1 72 ? -11.483 2.811 3.803 1.00 96.62 72 ALA A N 1
ATOM 579 C CA . ALA A 1 72 ? -10.523 3.121 2.744 1.00 96.62 72 ALA A CA 1
ATOM 580 C C . ALA A 1 72 ? -11.224 3.161 1.378 1.00 96.62 72 ALA A C 1
ATOM 582 O O . ALA A 1 72 ? -10.992 2.346 0.481 1.00 96.62 72 ALA A O 1
ATOM 583 N N . ASN A 1 73 ? -12.127 4.130 1.222 1.00 95.44 73 ASN A N 1
ATOM 584 C CA . ASN A 1 73 ? -12.894 4.294 -0.008 1.00 95.44 73 ASN A CA 1
ATOM 585 C C . ASN A 1 73 ? -11.959 4.541 -1.203 1.00 95.44 73 ASN A C 1
ATOM 587 O O . ASN A 1 73 ? -11.095 5.415 -1.151 1.00 95.44 73 ASN A O 1
ATOM 591 N N . ASN A 1 74 ? -12.215 3.856 -2.321 1.00 94.88 74 ASN A N 1
ATOM 592 C CA . ASN A 1 74 ? -11.425 3.908 -3.561 1.00 94.88 74 ASN A CA 1
ATOM 593 C C . ASN A 1 74 ? -10.049 3.224 -3.512 1.00 94.88 74 ASN A C 1
ATOM 595 O O . ASN A 1 74 ? -9.313 3.350 -4.492 1.00 94.88 74 ASN A O 1
ATOM 599 N N . LEU A 1 75 ? -9.706 2.487 -2.450 1.00 97.31 75 LEU A N 1
ATOM 600 C CA . LEU A 1 75 ? -8.453 1.731 -2.423 1.00 97.31 75 LEU A CA 1
ATOM 601 C C . LEU A 1 75 ? -8.389 0.684 -3.551 1.00 97.31 75 LEU A C 1
ATOM 603 O O . LEU A 1 75 ? -7.344 0.566 -4.186 1.00 97.31 75 LEU A O 1
ATOM 607 N N . ASP A 1 76 ? -9.511 0.049 -3.913 1.00 97.44 76 ASP A N 1
ATOM 608 C CA . ASP A 1 76 ? -9.601 -0.829 -5.093 1.00 97.44 76 ASP A CA 1
ATOM 609 C C . ASP A 1 76 ? -9.060 -0.176 -6.369 1.00 97.44 76 ASP A C 1
ATOM 611 O O . ASP A 1 76 ? -8.316 -0.796 -7.114 1.00 97.44 76 ASP A O 1
ATOM 615 N N . LYS A 1 77 ? -9.355 1.109 -6.615 1.00 96.88 77 LYS A N 1
ATOM 616 C CA . LYS A 1 77 ? -8.889 1.802 -7.831 1.00 96.88 77 LYS A CA 1
ATOM 617 C C . LYS A 1 77 ? -7.369 1.924 -7.888 1.00 96.88 77 LYS A C 1
ATOM 619 O O . LYS A 1 77 ? -6.810 2.024 -8.976 1.00 96.88 77 LYS A O 1
ATOM 624 N N . ILE A 1 78 ? -6.722 1.975 -6.725 1.00 97.31 78 ILE A N 1
ATOM 625 C CA . ILE A 1 78 ? -5.266 2.008 -6.620 1.00 97.31 78 ILE A CA 1
ATOM 626 C C . ILE A 1 78 ? -4.722 0.590 -6.787 1.00 97.31 78 ILE A C 1
ATOM 628 O O . ILE A 1 78 ? -3.814 0.396 -7.587 1.00 97.31 78 ILE A O 1
ATOM 632 N N . LEU A 1 79 ? -5.280 -0.386 -6.061 1.00 97.56 79 LEU A N 1
ATOM 633 C CA . LEU A 1 79 ? -4.822 -1.779 -6.079 1.00 97.56 79 LEU A CA 1
ATOM 634 C C . LEU A 1 79 ? -5.039 -2.462 -7.438 1.00 97.56 79 LEU A C 1
ATOM 636 O O . LEU A 1 79 ? -4.219 -3.272 -7.857 1.00 97.56 79 LEU A O 1
ATOM 640 N N . ASP A 1 80 ? -6.095 -2.103 -8.157 1.00 97.44 80 ASP A N 1
ATOM 641 C CA . ASP A 1 80 ? -6.429 -2.680 -9.461 1.00 97.44 80 ASP A CA 1
ATOM 642 C C . ASP A 1 80 ? -5.789 -1.902 -10.625 1.00 97.44 80 ASP A C 1
ATOM 644 O O . ASP A 1 80 ? -6.096 -2.148 -11.793 1.00 97.44 80 ASP A O 1
ATOM 648 N N . HIS A 1 81 ? -4.911 -0.938 -10.329 1.00 96.19 81 HIS A N 1
ATOM 649 C CA . HIS A 1 81 ? -4.204 -0.189 -11.358 1.00 96.19 81 HIS A CA 1
ATOM 650 C C . HIS A 1 81 ? -3.237 -1.105 -12.123 1.00 96.19 81 HIS A C 1
ATOM 652 O O . HIS A 1 81 ? -2.419 -1.791 -11.515 1.00 96.19 81 HIS A O 1
ATOM 658 N N . GLU A 1 82 ? -3.285 -1.069 -13.459 1.00 95.19 82 GLU A N 1
ATOM 659 C CA . GLU A 1 82 ? -2.533 -1.983 -14.342 1.00 95.19 82 GLU A CA 1
ATOM 660 C C . GLU A 1 82 ? -1.017 -1.953 -14.096 1.00 95.19 82 GLU A C 1
ATOM 662 O O . GLU A 1 82 ? -0.343 -2.971 -14.192 1.00 95.19 82 GLU A O 1
ATOM 667 N N . GLU A 1 83 ? -0.478 -0.790 -13.733 1.00 93.94 83 GLU A N 1
ATOM 668 C CA . GLU A 1 83 ? 0.955 -0.623 -13.470 1.00 93.94 83 GLU A CA 1
ATOM 669 C C . GLU A 1 83 ? 1.381 -1.021 -12.041 1.00 93.94 83 GLU A C 1
ATOM 671 O O . GLU A 1 83 ? 2.578 -0.998 -11.735 1.00 93.94 83 GLU A O 1
ATOM 676 N N . PHE A 1 84 ? 0.439 -1.368 -11.152 1.00 96.56 84 PHE A N 1
ATOM 677 C CA . PHE A 1 84 ? 0.733 -1.729 -9.764 1.00 96.56 84 PHE A CA 1
ATOM 678 C C . PHE A 1 84 ? 0.921 -3.244 -9.591 1.00 96.56 84 PHE A C 1
ATOM 680 O O . PHE A 1 84 ? 0.126 -3.943 -8.972 1.00 96.56 84 PHE A O 1
ATOM 687 N N . GLU A 1 85 ? 2.050 -3.745 -10.085 1.00 95.06 85 GLU A N 1
ATOM 688 C CA . GLU A 1 85 ? 2.369 -5.182 -10.149 1.00 95.06 85 GLU A CA 1
ATOM 689 C C . GLU A 1 85 ? 2.301 -5.943 -8.817 1.00 95.06 85 GLU A C 1
ATOM 691 O O . GLU A 1 85 ? 1.975 -7.128 -8.779 1.00 95.06 85 GLU A O 1
ATOM 696 N N . ARG A 1 86 ? 2.616 -5.276 -7.702 1.00 94.62 86 ARG A N 1
ATOM 697 C CA . ARG A 1 86 ? 2.633 -5.884 -6.360 1.00 94.62 86 ARG A CA 1
ATOM 698 C C . ARG A 1 86 ? 1.442 -5.458 -5.505 1.00 94.62 86 ARG A C 1
ATOM 700 O O . ARG A 1 86 ? 1.529 -5.480 -4.278 1.00 94.62 86 ARG A O 1
ATOM 707 N N . SER A 1 87 ? 0.324 -5.099 -6.132 1.00 96.06 87 SER A N 1
ATOM 708 C CA . SER A 1 87 ? -0.883 -4.679 -5.420 1.00 96.06 87 SER A CA 1
ATOM 709 C C . SER A 1 87 ? -1.423 -5.736 -4.457 1.00 96.06 87 SER A C 1
ATOM 711 O O . SER A 1 87 ? -1.843 -5.379 -3.365 1.00 96.06 87 SER A O 1
ATOM 713 N N . GLY A 1 88 ? -1.322 -7.032 -4.773 1.00 97.12 88 GLY A N 1
ATOM 714 C CA . GLY A 1 88 ? -1.736 -8.104 -3.854 1.00 97.12 88 GLY A CA 1
ATOM 715 C C . GLY A 1 88 ? -0.922 -8.156 -2.551 1.00 97.12 88 GLY A C 1
ATOM 716 O O . GLY A 1 88 ? -1.436 -8.541 -1.499 1.00 97.12 88 GLY A O 1
ATOM 717 N N . GLU A 1 89 ? 0.342 -7.722 -2.583 1.00 96.25 89 GLU A N 1
ATOM 718 C CA . GLU A 1 89 ? 1.141 -7.570 -1.363 1.00 96.25 89 GLU A CA 1
ATOM 719 C C . GLU A 1 89 ? 0.720 -6.345 -0.561 1.00 96.25 89 GLU A C 1
ATOM 721 O O . GLU A 1 89 ? 0.690 -6.411 0.665 1.00 96.25 89 GLU A O 1
ATOM 726 N N . ALA A 1 90 ? 0.367 -5.254 -1.244 1.00 95.81 90 ALA A N 1
ATOM 727 C CA . ALA A 1 90 ? -0.181 -4.067 -0.602 1.00 95.81 90 ALA A CA 1
ATOM 728 C C . ALA A 1 90 ? -1.539 -4.349 0.044 1.00 95.81 90 ALA A C 1
ATOM 730 O O . ALA A 1 90 ? -1.745 -4.001 1.202 1.00 95.81 90 ALA A O 1
ATOM 731 N N . GLU A 1 91 ? -2.420 -5.061 -0.656 1.00 97.25 91 GLU A N 1
ATOM 732 C CA . GLU A 1 91 ? -3.704 -5.546 -0.148 1.00 97.25 91 GLU A CA 1
ATOM 733 C C . GLU A 1 91 ? -3.512 -6.377 1.129 1.00 97.25 91 GLU A C 1
ATOM 735 O O . GLU A 1 91 ? -4.159 -6.126 2.146 1.00 97.25 91 GLU A O 1
ATOM 740 N N . SER A 1 92 ? -2.549 -7.304 1.108 1.00 97.44 92 SER A N 1
ATOM 741 C CA . SER A 1 92 ? -2.225 -8.155 2.258 1.00 97.44 92 SER A CA 1
ATOM 742 C C . SER A 1 92 ? -1.621 -7.370 3.428 1.00 97.44 92 SER A C 1
ATOM 744 O O . SER A 1 92 ? -1.990 -7.602 4.577 1.00 97.44 92 SER A O 1
ATOM 746 N N . ALA A 1 93 ? -0.699 -6.441 3.157 1.00 95.38 93 ALA A N 1
ATOM 747 C CA . ALA A 1 93 ? -0.050 -5.620 4.180 1.00 95.38 93 ALA A CA 1
ATOM 748 C C . ALA A 1 93 ? -1.040 -4.673 4.872 1.00 95.38 93 ALA A C 1
ATOM 750 O O . ALA A 1 93 ? -0.976 -4.496 6.084 1.00 95.38 93 ALA A O 1
ATOM 751 N N . LEU A 1 94 ? -1.982 -4.118 4.107 1.00 96.44 94 LEU A N 1
ATOM 752 C CA . LEU A 1 94 ? -3.044 -3.247 4.608 1.00 96.44 94 LEU A CA 1
ATOM 753 C C . LEU A 1 94 ? -4.207 -4.023 5.249 1.00 96.44 94 LEU A C 1
ATOM 755 O O . LEU A 1 94 ? -5.136 -3.401 5.764 1.00 96.44 94 LEU A O 1
ATOM 759 N N . LYS A 1 95 ? -4.177 -5.366 5.196 1.00 97.12 95 LYS A N 1
ATOM 760 C CA . LYS A 1 95 ? -5.298 -6.252 5.550 1.00 97.12 95 LYS A CA 1
ATOM 761 C C . LYS A 1 95 ? -6.617 -5.734 4.961 1.00 97.12 95 LYS A C 1
ATOM 763 O O . LYS A 1 95 ? -7.594 -5.539 5.681 1.00 97.12 95 LYS A O 1
ATOM 768 N N . TYR A 1 96 ? -6.601 -5.414 3.669 1.00 98.00 96 TYR A N 1
ATOM 769 C CA . TYR A 1 96 ? -7.738 -4.786 3.011 1.00 98.00 96 TYR A CA 1
ATOM 770 C C . TYR A 1 96 ? -8.852 -5.797 2.730 1.00 98.00 96 TYR A C 1
ATOM 772 O O . TYR A 1 96 ? -8.629 -6.856 2.147 1.00 98.00 96 TYR A O 1
ATOM 780 N N . GLU A 1 97 ? -10.066 -5.441 3.128 1.00 97.88 97 GLU A N 1
ATOM 781 C CA . GLU A 1 97 ? -11.293 -6.178 2.869 1.00 97.88 97 GLU A CA 1
ATOM 782 C C . GLU A 1 97 ? -12.100 -5.447 1.791 1.00 97.88 97 GLU A C 1
ATOM 784 O O . GLU A 1 97 ? -12.671 -4.380 2.029 1.00 97.88 97 GLU A O 1
ATOM 789 N N . ARG A 1 98 ? -12.154 -6.027 0.587 1.00 96.81 98 ARG A N 1
ATOM 790 C CA . ARG A 1 98 ? -12.810 -5.413 -0.582 1.00 96.81 98 ARG A CA 1
ATOM 791 C C . ARG A 1 98 ? -14.321 -5.252 -0.421 1.00 96.81 98 ARG A C 1
ATOM 793 O O . ARG A 1 98 ? -14.872 -4.225 -0.800 1.00 96.81 98 ARG A O 1
ATOM 800 N N . ASP A 1 99 ? -14.996 -6.228 0.185 1.00 97.19 99 ASP A N 1
ATOM 801 C CA . ASP A 1 99 ? -16.459 -6.201 0.342 1.00 97.19 99 ASP A CA 1
ATOM 802 C C . ASP A 1 99 ? -16.930 -5.007 1.192 1.00 97.19 99 ASP A C 1
ATOM 804 O O . ASP A 1 99 ? -17.954 -4.379 0.913 1.00 97.19 99 ASP A O 1
ATOM 808 N N . THR A 1 100 ? -16.160 -4.672 2.225 1.00 97.50 100 THR A N 1
ATOM 809 C CA . THR A 1 100 ? -16.442 -3.609 3.200 1.00 97.50 100 THR A CA 1
ATOM 810 C C . THR A 1 100 ? -15.669 -2.321 2.911 1.00 97.50 100 THR A C 1
ATOM 812 O O . THR A 1 100 ? -15.996 -1.276 3.472 1.00 97.50 100 THR A O 1
ATOM 815 N N . HIS A 1 101 ? -14.696 -2.367 1.998 1.00 97.88 101 HIS A N 1
ATOM 816 C CA . HIS A 1 101 ? -13.739 -1.299 1.711 1.00 97.88 101 HIS A CA 1
ATOM 817 C C . HIS A 1 101 ? -13.019 -0.813 2.977 1.00 97.88 101 HIS A C 1
ATOM 819 O O . HIS A 1 101 ? -12.842 0.393 3.183 1.00 97.88 101 HIS A O 1
ATOM 825 N N . THR A 1 102 ? -12.610 -1.751 3.832 1.00 98.00 102 THR A N 1
ATOM 826 C CA . THR A 1 102 ? -11.930 -1.451 5.095 1.00 98.00 102 THR A CA 1
ATOM 827 C C . THR A 1 102 ? -10.524 -2.012 5.140 1.00 98.00 102 THR A C 1
ATOM 829 O O . THR A 1 102 ? -10.262 -3.087 4.620 1.00 98.00 102 THR A O 1
ATOM 832 N N . ILE A 1 103 ? -9.622 -1.296 5.797 1.00 97.50 103 ILE A N 1
ATOM 833 C CA . ILE A 1 103 ? -8.282 -1.776 6.148 1.00 97.50 103 ILE A CA 1
ATOM 834 C C . ILE A 1 103 ? -8.210 -2.002 7.659 1.00 97.50 103 ILE A C 1
ATOM 836 O O . ILE A 1 103 ? -8.896 -1.312 8.419 1.00 97.50 103 ILE A O 1
ATOM 840 N N . ASN A 1 104 ? -7.368 -2.934 8.096 1.00 97.38 104 ASN A N 1
ATOM 841 C CA . ASN A 1 104 ? -7.134 -3.200 9.514 1.00 97.38 104 ASN A CA 1
ATOM 842 C C . ASN A 1 104 ? -5.632 -3.107 9.822 1.00 97.38 104 ASN A C 1
ATOM 844 O O . ASN A 1 104 ? -4.838 -3.957 9.415 1.00 97.38 104 ASN A O 1
ATOM 848 N N . LEU A 1 105 ? -5.250 -2.064 10.559 1.00 95.19 105 LEU A N 1
ATOM 849 C CA . LEU A 1 105 ? -3.862 -1.751 10.907 1.00 95.19 105 LEU A CA 1
ATOM 850 C C . LEU A 1 105 ? -3.703 -1.537 12.412 1.00 95.19 105 LEU A C 1
ATOM 852 O O . LEU A 1 105 ? -4.687 -1.436 13.145 1.00 95.19 105 LEU A O 1
ATOM 856 N N . SER A 1 106 ? -2.460 -1.463 12.891 1.00 96.00 106 SER A N 1
ATOM 857 C CA . SER A 1 106 ? -2.226 -1.122 14.293 1.00 96.00 106 SER A CA 1
ATOM 858 C C . SER A 1 106 ? -2.666 0.316 14.546 1.00 96.00 106 SER A C 1
ATOM 860 O O . SER A 1 106 ? -2.247 1.222 13.829 1.00 96.00 106 SER A O 1
ATOM 862 N N . CYS A 1 107 ? -3.429 0.567 15.610 1.00 93.75 107 CYS A N 1
ATOM 863 C CA . CYS A 1 107 ? -3.813 1.929 15.993 1.00 93.75 107 CYS A CA 1
ATOM 864 C C . CYS A 1 107 ? -2.597 2.837 16.243 1.00 93.75 107 CYS A C 1
ATOM 866 O O . CYS A 1 107 ? -2.687 4.047 16.088 1.00 93.75 107 CYS A O 1
ATOM 868 N N . SER A 1 108 ? -1.430 2.269 16.574 1.00 93.94 108 SER A N 1
ATOM 869 C CA . SER A 1 108 ? -0.183 3.032 16.718 1.00 93.94 108 SER A CA 1
ATOM 870 C C . SER A 1 108 ? 0.351 3.618 15.406 1.00 93.94 108 SER A C 1
ATOM 872 O O . SER A 1 108 ? 1.207 4.496 15.444 1.00 93.94 108 SER A O 1
ATOM 874 N N . GLU A 1 109 ? -0.075 3.085 14.260 1.00 90.56 109 GLU A N 1
ATOM 875 C CA . GLU A 1 109 ? 0.290 3.585 12.929 1.00 90.56 109 GLU A CA 1
ATOM 876 C C . GLU A 1 109 ? -0.633 4.723 12.477 1.00 90.56 109 GLU A C 1
ATOM 878 O O . GLU A 1 109 ? -0.365 5.361 11.460 1.00 90.56 109 GLU A O 1
ATOM 883 N N . ILE A 1 110 ? -1.722 4.970 13.216 1.00 93.50 110 ILE A N 1
ATOM 884 C CA . ILE A 1 110 ? -2.781 5.899 12.837 1.00 93.50 110 ILE A CA 1
ATOM 885 C C . ILE A 1 110 ? -2.640 7.167 13.678 1.00 93.50 110 ILE A C 1
ATOM 887 O O . ILE A 1 110 ? -2.878 7.126 14.885 1.00 93.50 110 ILE A O 1
ATOM 891 N N . PRO A 1 111 ? -2.219 8.295 13.080 1.00 90.00 111 PRO A N 1
ATOM 892 C CA . PRO A 1 111 ? -1.967 9.508 13.844 1.00 90.00 111 PRO A CA 1
ATOM 893 C C . PRO A 1 111 ? -3.261 10.127 14.387 1.00 90.00 111 PRO A C 1
ATOM 895 O O . PRO A 1 111 ? -3.253 10.668 15.491 1.00 90.00 111 PRO A O 1
ATOM 898 N N . GLU A 1 112 ? -4.358 10.057 13.622 1.00 92.44 112 GLU A N 1
ATOM 899 C CA . GLU A 1 112 ? -5.633 10.722 13.921 1.00 92.44 112 GLU A CA 1
ATOM 900 C C . G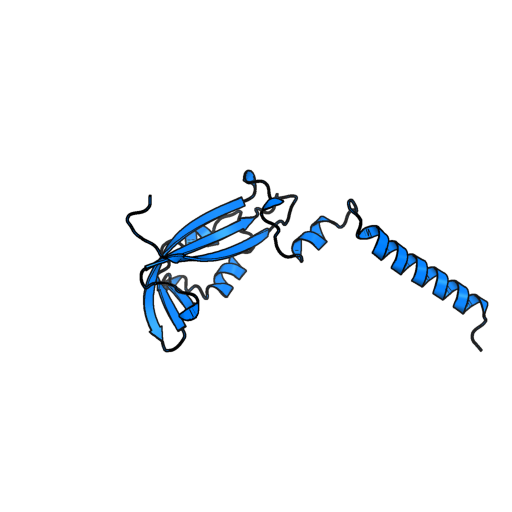LU A 1 112 ? -6.840 9.940 13.363 1.00 92.44 112 GLU A C 1
ATOM 902 O O . GLU A 1 112 ? -6.703 9.179 12.401 1.00 92.44 112 GLU A O 1
ATOM 907 N N . GLU A 1 113 ? -8.044 10.179 13.910 1.00 91.94 113 GLU A N 1
ATOM 908 C CA . GLU A 1 113 ? -9.306 9.555 13.454 1.00 91.94 113 GLU A CA 1
ATOM 909 C C . GLU A 1 113 ? -9.558 9.748 11.952 1.00 91.94 113 GLU A C 1
ATOM 911 O O . GLU A 1 113 ? -10.072 8.852 11.280 1.00 91.94 113 GLU A O 1
ATOM 916 N N . LYS A 1 114 ? -9.194 10.922 11.426 1.00 93.38 114 LYS A N 1
ATOM 917 C CA . LYS A 1 114 ? -9.159 11.218 9.995 1.00 93.38 114 LYS A CA 1
ATOM 918 C C . LYS A 1 114 ? -7.709 11.307 9.556 1.00 93.38 114 LYS A C 1
ATOM 920 O O . LYS A 1 114 ? -6.974 12.204 9.956 1.00 93.38 114 LYS A O 1
ATOM 925 N N . SER A 1 115 ? -7.319 10.384 8.697 1.00 94.44 115 SER A N 1
ATOM 926 C CA . SER A 1 115 ? -5.961 10.300 8.182 1.00 94.44 115 SER A CA 1
ATOM 927 C C . SER A 1 115 ? -5.990 10.160 6.663 1.00 94.44 115 SER A C 1
ATOM 929 O O . SER A 1 115 ? -7.045 10.091 6.029 1.00 94.44 115 SER A O 1
ATOM 931 N N . ARG A 1 116 ? -4.815 10.146 6.053 1.00 95.12 116 ARG A N 1
ATOM 932 C CA . ARG A 1 116 ? -4.623 9.981 4.619 1.00 95.12 116 ARG A CA 1
ATOM 933 C C . ARG A 1 116 ? -3.666 8.822 4.393 1.00 95.12 116 ARG A C 1
ATOM 935 O O . ARG A 1 116 ? -2.540 8.846 4.877 1.00 95.12 116 ARG A O 1
ATOM 942 N N . LEU A 1 117 ? -4.134 7.808 3.671 1.00 96.38 117 LEU A N 1
ATOM 943 C CA . LEU A 1 117 ? -3.308 6.698 3.210 1.00 96.38 117 LEU A CA 1
ATOM 944 C C . LEU A 1 117 ? -2.698 7.083 1.869 1.00 96.38 117 LEU A C 1
ATOM 946 O O . LEU A 1 117 ? -3.423 7.282 0.893 1.00 96.38 117 LEU A O 1
ATOM 950 N N . THR A 1 118 ? -1.373 7.132 1.814 1.00 96.44 118 THR A N 1
ATOM 951 C CA . THR A 1 118 ? -0.640 7.317 0.565 1.00 96.44 118 THR A CA 1
ATOM 952 C C . THR A 1 118 ? 0.064 6.024 0.192 1.00 96.44 118 THR A C 1
ATOM 954 O O . THR A 1 118 ? 0.787 5.446 0.998 1.00 96.44 118 THR A O 1
ATOM 957 N N . ILE A 1 119 ? -0.150 5.579 -1.045 1.00 96.69 119 ILE A N 1
ATOM 958 C CA . ILE A 1 119 ? 0.525 4.433 -1.646 1.00 96.69 119 ILE A CA 1
ATOM 959 C C . ILE A 1 119 ? 1.360 4.945 -2.807 1.00 96.69 119 ILE A C 1
ATOM 961 O O . ILE A 1 119 ? 0.867 5.636 -3.705 1.00 96.69 119 ILE A O 1
ATOM 965 N N . LYS A 1 120 ? 2.633 4.574 -2.792 1.00 96.12 120 LYS A N 1
ATOM 966 C CA . LYS A 1 120 ? 3.599 4.947 -3.811 1.00 96.12 120 LYS A CA 1
ATOM 967 C C . LYS A 1 120 ? 4.229 3.692 -4.380 1.00 96.12 120 LYS A C 1
ATOM 969 O O . LYS A 1 120 ? 4.695 2.842 -3.628 1.00 96.12 120 LYS A O 1
ATOM 974 N N . TYR A 1 121 ? 4.262 3.578 -5.700 1.00 96.38 121 TYR A N 1
ATOM 975 C CA . TYR A 1 121 ? 4.843 2.419 -6.368 1.00 96.38 121 TYR A CA 1
ATOM 976 C C . TYR A 1 121 ? 5.607 2.793 -7.634 1.00 96.38 121 TYR A C 1
ATOM 978 O O . TYR A 1 121 ? 5.428 3.866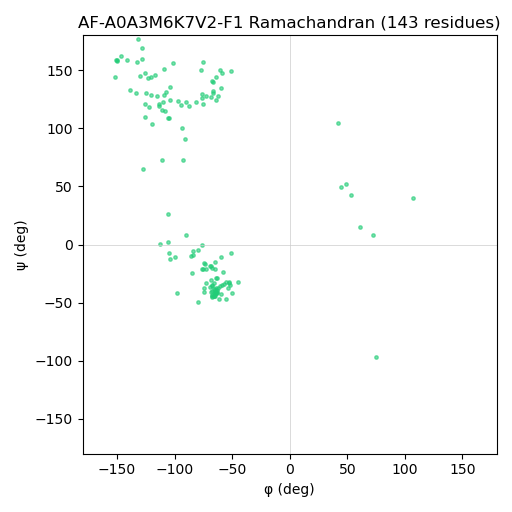 -8.214 1.00 96.38 121 TYR A O 1
ATOM 986 N N . VAL A 1 122 ? 6.499 1.888 -8.024 1.00 95.62 122 VAL A N 1
ATOM 987 C CA . VAL A 1 122 ? 7.355 1.982 -9.199 1.00 95.62 122 VAL A CA 1
ATOM 988 C C . VAL A 1 122 ? 6.806 1.068 -10.285 1.00 95.62 122 VAL A C 1
ATOM 990 O O . VAL A 1 122 ? 6.657 -0.136 -10.073 1.00 95.62 122 VAL A O 1
ATOM 993 N N . THR A 1 123 ? 6.546 1.628 -11.463 1.00 94.75 123 THR A N 1
ATOM 994 C CA . THR A 1 123 ? 6.078 0.877 -12.637 1.00 94.75 123 THR A CA 1
ATOM 995 C C . THR A 1 123 ? 7.100 -0.183 -13.061 1.00 94.75 123 THR A C 1
ATOM 997 O O . THR A 1 123 ? 8.309 0.047 -12.935 1.00 94.75 123 THR A O 1
ATOM 1000 N N . ARG A 1 124 ? 6.646 -1.296 -13.651 1.00 91.62 124 ARG A N 1
ATOM 1001 C CA . ARG A 1 124 ? 7.516 -2.383 -14.150 1.00 91.62 124 ARG A CA 1
ATOM 1002 C C . ARG A 1 124 ? 8.635 -1.905 -15.085 1.00 91.62 124 ARG A C 1
ATOM 1004 O O . ARG A 1 124 ? 9.742 -2.432 -15.035 1.00 91.62 124 ARG A O 1
ATOM 1011 N N . ASP A 1 125 ? 8.371 -0.885 -15.897 1.00 90.38 125 ASP A N 1
ATOM 1012 C CA . ASP A 1 125 ? 9.312 -0.380 -16.906 1.00 90.38 125 ASP A CA 1
ATOM 1013 C C . ASP A 1 125 ? 10.455 0.474 -16.329 1.00 90.38 125 ASP A C 1
ATOM 1015 O O . ASP A 1 125 ? 11.320 0.958 -17.072 1.00 90.38 125 ASP A O 1
ATOM 1019 N N . SER A 1 126 ? 10.486 0.682 -15.009 1.00 91.38 126 SER A N 1
ATOM 1020 C CA . SER A 1 126 ? 11.572 1.425 -14.382 1.00 91.38 126 SER A CA 1
ATOM 1021 C C . SER A 1 126 ? 12.889 0.646 -14.463 1.00 91.38 126 SER A C 1
ATOM 1023 O O . SER A 1 126 ? 12.970 -0.487 -13.987 1.00 91.38 126 SER A O 1
ATOM 1025 N N . PRO A 1 127 ? 13.977 1.250 -14.972 1.00 89.31 127 PRO A N 1
ATOM 1026 C CA . PRO A 1 127 ? 15.304 0.640 -14.887 1.00 89.31 127 PRO A CA 1
ATOM 1027 C C . PRO A 1 127 ? 15.842 0.604 -13.446 1.00 89.31 127 PRO A C 1
ATOM 1029 O O . PRO A 1 127 ? 16.773 -0.147 -13.148 1.00 89.31 127 PRO A O 1
ATOM 1032 N N . GLU A 1 128 ? 15.266 1.423 -12.564 1.00 89.31 128 GLU A N 1
ATOM 1033 C CA . GLU A 1 128 ? 15.663 1.581 -11.171 1.00 89.31 128 GLU A CA 1
ATOM 1034 C C . GLU A 1 128 ? 14.545 1.074 -10.266 1.00 89.31 128 GLU A C 1
ATOM 1036 O O . GLU A 1 128 ? 13.430 1.593 -10.308 1.00 89.31 128 GLU A O 1
ATOM 1041 N N . HIS A 1 129 ? 14.849 0.057 -9.460 1.00 87.81 129 HIS A N 1
ATOM 1042 C CA . HIS A 1 129 ? 13.929 -0.515 -8.475 1.00 87.81 129 HIS A CA 1
ATOM 1043 C C . HIS A 1 129 ? 12.511 -0.838 -9.008 1.00 87.81 129 HIS A C 1
ATOM 1045 O O . HIS A 1 129 ? 11.525 -0.396 -8.410 1.00 87.81 129 HIS A O 1
ATOM 1051 N N . PRO A 1 130 ? 12.379 -1.594 -10.116 1.00 89.12 130 PRO A N 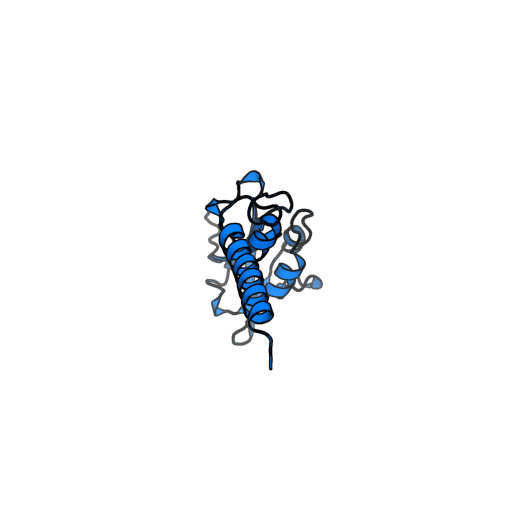1
ATOM 1052 C CA . PRO A 1 130 ? 11.072 -1.924 -10.681 1.00 89.12 130 PRO A CA 1
ATOM 1053 C C . PRO A 1 130 ? 10.191 -2.664 -9.671 1.00 89.12 130 PRO A C 1
ATOM 1055 O O . PRO A 1 130 ? 10.689 -3.422 -8.832 1.00 89.12 130 PRO A O 1
ATOM 1058 N N . GLU A 1 131 ? 8.877 -2.440 -9.770 1.00 91.19 131 GLU A N 1
ATOM 1059 C CA . GLU A 1 131 ? 7.845 -3.128 -8.981 1.00 91.19 131 GLU A CA 1
ATOM 1060 C C . GLU A 1 131 ? 7.972 -2.907 -7.461 1.00 91.19 131 GLU A C 1
ATOM 1062 O O . GLU A 1 131 ? 7.377 -3.623 -6.657 1.00 91.19 131 GLU A O 1
ATOM 1067 N N . LYS A 1 132 ? 8.756 -1.920 -7.017 1.00 93.62 132 LYS A N 1
ATOM 1068 C CA . LYS A 1 132 ? 8.805 -1.529 -5.606 1.00 93.62 132 LYS A CA 1
ATOM 1069 C C . LYS A 1 132 ? 7.595 -0.698 -5.232 1.00 93.62 132 LYS A C 1
ATOM 1071 O O . LYS A 1 132 ? 7.060 0.040 -6.051 1.00 93.62 132 LYS A O 1
ATOM 1076 N N . TRP A 1 133 ? 7.195 -0.790 -3.974 1.00 95.12 133 TRP A N 1
ATOM 1077 C CA . TRP A 1 133 ? 6.108 0.006 -3.438 1.00 95.12 133 TRP A CA 1
ATOM 1078 C C . TRP A 1 133 ? 6.306 0.248 -1.944 1.00 95.12 133 TRP A C 1
ATOM 1080 O O . TRP A 1 133 ? 7.039 -0.487 -1.280 1.00 95.12 133 TRP A O 1
ATOM 1090 N N . GLU A 1 134 ? 5.659 1.289 -1.442 1.00 95.06 134 GLU A N 1
ATOM 1091 C CA . GLU A 1 134 ? 5.539 1.599 -0.024 1.00 95.06 134 GLU A CA 1
ATOM 1092 C C . GLU A 1 134 ? 4.186 2.260 0.251 1.00 95.06 134 GLU A C 1
ATOM 1094 O O . GLU A 1 134 ? 3.530 2.777 -0.661 1.00 95.06 134 GLU A O 1
ATOM 1099 N N . TYR A 1 135 ? 3.786 2.269 1.519 1.00 95.38 135 TYR A N 1
ATOM 1100 C CA . TYR A 1 135 ? 2.672 3.077 1.987 1.00 95.38 135 TYR A CA 1
ATOM 1101 C C . TYR A 1 135 ? 3.062 3.828 3.254 1.00 95.38 135 TYR A C 1
ATOM 1103 O O . TYR A 1 135 ? 3.969 3.423 3.982 1.00 95.38 135 TYR A O 1
ATOM 1111 N N . TYR A 1 136 ? 2.358 4.919 3.514 1.00 95.00 136 TYR A N 1
ATOM 1112 C CA . TYR A 1 136 ? 2.429 5.643 4.772 1.00 95.00 136 TYR A CA 1
ATOM 1113 C C . TYR A 1 136 ? 1.088 6.309 5.067 1.00 95.00 136 TYR A C 1
ATOM 1115 O O . TYR A 1 136 ? 0.271 6.530 4.168 1.00 95.00 136 TYR A O 1
ATOM 1123 N N . ILE A 1 137 ? 0.867 6.597 6.347 1.00 94.69 137 ILE A N 1
ATOM 1124 C CA . ILE A 1 137 ? -0.349 7.227 6.851 1.00 94.69 137 ILE A CA 1
ATOM 1125 C C . ILE A 1 137 ? 0.043 8.536 7.525 1.00 94.69 137 ILE A C 1
ATOM 1127 O O . ILE A 1 137 ? 0.945 8.573 8.360 1.00 94.69 137 ILE A O 1
ATOM 1131 N N . GLU A 1 138 ? -0.627 9.612 7.134 1.00 93.44 138 GLU A N 1
ATOM 1132 C CA . GLU A 1 138 ? -0.412 10.962 7.655 1.00 93.44 138 GLU A CA 1
ATOM 1133 C C . GLU A 1 138 ? -1.736 11.581 8.112 1.00 93.44 138 GLU A C 1
ATOM 1135 O O . GLU A 1 138 ? -2.809 11.129 7.704 1.00 93.44 138 GLU A O 1
ATOM 1140 N N . SER A 1 139 ? -1.682 12.598 8.974 1.00 89.75 139 SER A N 1
ATOM 1141 C CA . SER A 1 139 ? -2.889 13.312 9.394 1.00 89.75 139 SER A CA 1
ATOM 1142 C C . SER A 1 139 ? -3.532 14.029 8.206 1.00 89.75 139 SER A C 1
ATOM 1144 O O . SER A 1 139 ? -2.846 14.519 7.304 1.00 89.75 139 SER A O 1
ATOM 1146 N N . TYR A 1 140 ? -4.866 14.071 8.185 1.00 82.62 140 TYR A N 1
ATOM 1147 C CA . TYR A 1 140 ? -5.614 14.691 7.096 1.00 82.62 140 TYR A CA 1
ATOM 1148 C C . TYR A 1 140 ? -6.473 15.848 7.594 1.00 82.62 140 TYR A C 1
ATOM 1150 O O . TYR A 1 140 ? -7.550 15.648 8.153 1.00 82.62 140 TYR A O 1
ATOM 1158 N N . ASP A 1 141 ? -6.011 17.066 7.322 1.00 74.75 141 ASP A N 1
ATOM 1159 C CA . ASP A 1 141 ? -6.800 18.278 7.513 1.00 74.75 141 ASP A CA 1
ATOM 1160 C C . ASP A 1 141 ? -7.490 18.643 6.187 1.00 74.75 141 ASP A C 1
ATOM 1162 O O . ASP A 1 141 ? -6.834 18.871 5.166 1.00 74.75 141 ASP A O 1
ATOM 1166 N N . GLU A 1 142 ? -8.826 18.697 6.192 1.00 63.62 142 GLU A N 1
ATOM 1167 C CA . GLU A 1 142 ? -9.660 19.049 5.028 1.00 63.62 142 GLU A CA 1
ATOM 1168 C C . GLU A 1 142 ? -9.353 20.458 4.476 1.00 63.62 142 GLU A C 1
ATOM 1170 O O . GLU A 1 142 ? -9.811 20.816 3.391 1.00 63.62 142 GLU A O 1
ATOM 1175 N N . THR A 1 143 ? -8.574 21.266 5.202 1.00 57.06 143 THR A N 1
ATOM 1176 C CA . THR A 1 143 ? -8.164 22.615 4.791 1.00 57.06 143 THR A CA 1
ATOM 1177 C C . THR A 1 143 ? -6.934 22.667 3.879 1.00 57.06 143 THR A C 1
ATOM 1179 O O . THR A 1 143 ? -6.643 23.737 3.335 1.00 57.06 143 THR A O 1
ATOM 1182 N N . SER A 1 144 ? -6.227 21.551 3.668 1.00 43.97 144 SER A N 1
ATOM 1183 C CA . SER A 1 144 ? -5.053 21.503 2.787 1.00 43.97 144 SER A CA 1
ATOM 1184 C C . SER A 1 144 ? -5.431 20.985 1.383 1.00 43.97 144 SER A C 1
ATOM 1186 O O . SER A 1 144 ? -6.020 19.902 1.292 1.00 43.97 144 SER A O 1
ATOM 1188 N N . PRO A 1 145 ? -5.156 21.755 0.307 1.00 41.66 145 PRO A N 1
ATOM 1189 C CA . PRO A 1 145 ? -5.591 21.457 -1.062 1.00 41.66 145 PRO A CA 1
ATOM 1190 C C . PRO A 1 145 ? -5.009 20.165 -1.650 1.00 41.66 145 PRO A C 1
ATOM 1192 O O . PRO A 1 145 ? -3.879 19.774 -1.277 1.00 41.66 145 PRO A O 1
#

Radius of gyration: 23.0 Å; Cα contacts (8 Å, |Δi|>4): 210; chains: 1; bounding box: 65×61×38 Å

Solvent-accessible surface area (backbone atoms only — not comparable to full-atom values): 8351 Å² total; per-residue (Å²): 136,83,59,71,69,59,57,52,54,50,52,52,53,53,48,50,53,53,49,50,53,60,56,58,71,62,80,90,52,103,57,56,70,64,56,38,59,75,48,81,79,60,71,90,71,40,58,68,96,33,50,49,77,50,72,38,65,29,36,64,75,47,77,65,90,62,37,29,36,24,43,34,67,68,48,63,65,60,46,70,33,88,57,41,78,49,24,72,57,51,38,59,73,40,45,52,38,78,94,78,32,29,28,46,45,52,44,90,65,51,84,43,63,46,20,28,44,35,44,36,36,24,26,68,88,32,90,47,38,37,49,40,69,53,72,54,62,44,69,50,63,92,87,62,134

pLDDT: mean 83.37, std 17.58, range [41.66, 98.0]

Sequence (145 aa):
MVKKNHVIFFAVTVGLVIFGFYYSMDNNTLFTPISKQFSPVNWDEVKPRFTVINSIPIVVLEENGFECTMQANNLDKILDHEEFERSGEAESALKYERDTHTINLSCSEIPEEKSRLTIKYVTRDSPEHPEKWEYYIESYDETSP

Secondary structure (DSSP, 8-state):
---HHHHHHHHHHHHHHHHHHHHHTSS--TTHHHHHTTSPP-TTTS-GGGEEEEEEEEEEEEEETTEEEEE-TTHHHHHT-TT-TTHHHHHHHTT-BTTTTEEEEEGGG--SSEEEEEEEEE-TT-SSSTT-EEEEEEE--TT--

Nearest PDB structures (foldseek):
  6fai-assembly1_k  TM=5.550E-01  e=8.624E+00  Saccharomyces cerevisiae S288C
  8hxb-assembly1_G  TM=3.133E-01  e=8.102E+00  Homo sapiens

Foldseek 3Di:
DPPPVVVVVVVVVVVCVVVVVVVVVPDDDPCVQVVLQPDDADVVLWDPVQKDKDKFKKAFDDDDPFKTKIAQPCLCVVLVDPQQPCSVVVCVVQVADPVRNIGIDGVVQEPDRIKMKMKMFGGQPIPGNHNDIDIHIGHDDPPDD

Mean predicted aligned error: 11.8 Å